Protein AF-A0A238FRB2-F1 (afdb_monomer_lite)

Organism: NCBI:txid269621

Sequence (85 aa):
MVWGGCLSGDRHGGGRSKGALSWSGYCNTFWVADRNQGVAYVLFTNSTPTYAHPRVFALWEKIEKDIFDGVLQGGKSSAIPQAAL

Secondary structure (DSSP, 8-state):
---SPEEP-TT-TT-PPTT-EEEEETTTEEEEEETTTTEEEEE-----S-TT-HHHHHHHHHHHHHHHHHHHHHTTS--------

Foldseek 3Di:
DDPAWDFDPPDDPLLADGRWTWDADQQRKIWIGHPVLRDTDIDDHNDDDDHPPVVSVVVVSVVSNCVNVCSVVCVPPDDDPDDDD

pLDDT: mean 79.47, std 16.85, range [35.22, 93.75]

InterPro domains:
  IPR012338 Beta-lactamase/transpeptidase-like [G3DSA:3.40.710.10] (1-73)
  IPR012338 Beta-lactamase/transpeptidase-like [SSF56601] (12-65)

Structure (mmCIF, N/CA/C/O backbone):
data_AF-A0A238FRB2-F1
#
_entry.id   AF-A0A238FRB2-F1
#
loop_
_atom_site.group_PDB
_atom_site.id
_atom_site.type_symbol
_atom_site.label_atom_id
_atom_site.label_alt_id
_atom_site.label_comp_id
_atom_site.label_asym_id
_atom_site.label_entity_id
_atom_site.label_seq_id
_atom_site.pdbx_PDB_ins_code
_atom_site.Cartn_x
_atom_site.Cartn_y
_atom_site.Cartn_z
_atom_site.occupancy
_atom_site.B_iso_or_equiv
_atom_site.auth_seq_id
_atom_site.auth_comp_id
_atom_site.auth_asym_id
_atom_site.auth_atom_id
_atom_site.pdbx_PDB_model_num
ATOM 1 N N . MET A 1 1 ? 15.588 12.608 -0.112 1.00 35.22 1 MET A N 1
ATOM 2 C CA . MET A 1 1 ? 15.662 11.327 0.621 1.00 35.22 1 MET A CA 1
ATOM 3 C C . MET A 1 1 ? 14.784 11.471 1.855 1.00 35.22 1 MET A C 1
ATOM 5 O O . MET A 1 1 ? 15.168 12.183 2.772 1.00 35.22 1 MET A O 1
ATOM 9 N N . VAL A 1 2 ? 13.558 10.947 1.823 1.00 38.25 2 VAL A N 1
ATOM 10 C CA . VAL A 1 2 ? 12.632 11.029 2.962 1.00 38.25 2 VAL A CA 1
ATOM 11 C C . VAL A 1 2 ? 12.803 9.747 3.779 1.00 38.25 2 VAL A C 1
ATOM 13 O O . VAL A 1 2 ? 12.447 8.661 3.328 1.00 38.25 2 VAL A O 1
ATOM 16 N N . TRP A 1 3 ? 13.413 9.883 4.956 1.00 51.53 3 TRP A N 1
ATOM 17 C CA . TRP A 1 3 ? 13.691 8.799 5.910 1.00 51.53 3 TRP A CA 1
ATOM 18 C C . TRP A 1 3 ? 12.490 8.454 6.813 1.00 51.53 3 TRP A C 1
ATOM 20 O O . TRP A 1 3 ? 12.639 7.709 7.774 1.00 51.53 3 TRP A O 1
ATOM 30 N N . GLY A 1 4 ? 11.304 9.001 6.533 1.00 62.16 4 GLY A N 1
ATOM 31 C CA . GLY A 1 4 ? 10.096 8.808 7.336 1.00 62.16 4 GLY A CA 1
ATOM 32 C C . GLY A 1 4 ? 8.896 8.455 6.468 1.00 62.16 4 GLY A C 1
ATOM 33 O O . GLY A 1 4 ? 8.799 8.891 5.325 1.00 62.16 4 GLY A O 1
ATOM 34 N N . GLY A 1 5 ? 7.982 7.639 6.986 1.00 77.38 5 GLY A N 1
ATOM 35 C CA . GLY A 1 5 ? 6.712 7.389 6.309 1.00 77.38 5 GLY A CA 1
ATOM 36 C C . GLY A 1 5 ? 5.907 8.678 6.090 1.00 77.38 5 GLY A C 1
ATOM 37 O O . GLY A 1 5 ? 6.086 9.673 6.791 1.00 77.38 5 GLY A O 1
ATOM 38 N N . CYS A 1 6 ? 5.002 8.651 5.121 1.00 86.81 6 CYS A N 1
ATOM 39 C CA . CYS A 1 6 ? 4.019 9.693 4.862 1.00 86.81 6 CYS A CA 1
ATOM 40 C C . CYS A 1 6 ? 2.691 9.342 5.541 1.00 86.81 6 CYS A C 1
ATOM 42 O O . CYS A 1 6 ? 2.269 8.182 5.537 1.00 86.81 6 CYS A O 1
ATOM 44 N N . LEU A 1 7 ? 2.006 10.356 6.072 1.00 89.50 7 LEU A N 1
ATOM 45 C CA . LEU A 1 7 ? 0.620 10.234 6.519 1.00 89.50 7 LEU A CA 1
ATOM 46 C C . LEU A 1 7 ? -0.327 10.577 5.368 1.00 89.50 7 LEU A C 1
ATOM 48 O O . LEU A 1 7 ? -0.130 11.561 4.656 1.00 89.50 7 LEU A O 1
ATOM 52 N N . SER A 1 8 ? -1.369 9.768 5.203 1.00 88.94 8 SER A N 1
ATOM 53 C CA . SER A 1 8 ? -2.385 9.979 4.171 1.00 88.94 8 SER A CA 1
ATOM 54 C C . SER A 1 8 ? -3.262 11.191 4.507 1.00 88.94 8 SER A C 1
ATOM 56 O O . SER A 1 8 ? -3.739 11.326 5.637 1.00 88.94 8 SER A O 1
ATOM 58 N N . GLY A 1 9 ? -3.479 12.072 3.527 1.00 84.88 9 GLY A N 1
ATOM 59 C CA . GLY A 1 9 ? -4.420 13.190 3.626 1.00 84.88 9 GLY A CA 1
ATOM 60 C C . GLY A 1 9 ? -5.882 12.753 3.490 1.00 84.88 9 GLY A C 1
ATOM 61 O O . GLY A 1 9 ? -6.185 11.568 3.344 1.00 84.88 9 GLY A O 1
ATOM 62 N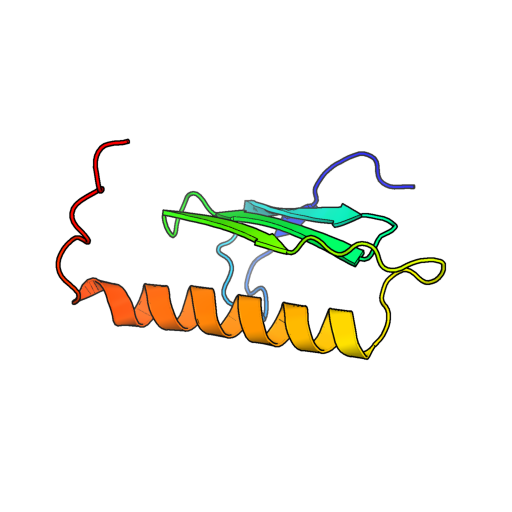 N . ASP A 1 10 ? -6.800 13.720 3.519 1.00 72.81 10 ASP A N 1
ATOM 63 C CA . ASP A 1 10 ? -8.208 13.453 3.219 1.00 72.81 10 ASP A CA 1
ATOM 64 C C . ASP A 1 10 ? -8.355 13.014 1.748 1.00 72.81 10 ASP A C 1
ATOM 66 O O . ASP A 1 10 ? -7.837 13.677 0.851 1.00 72.81 10 ASP A O 1
ATOM 70 N N . ARG A 1 11 ? -9.086 11.913 1.505 1.00 64.56 11 ARG A N 1
ATOM 71 C CA . ARG A 1 11 ? -9.367 11.327 0.173 1.00 64.56 11 ARG A CA 1
ATOM 72 C C . ARG A 1 11 ? -8.141 10.766 -0.566 1.00 64.56 11 ARG A C 1
ATOM 74 O O . ARG A 1 11 ? -7.869 11.132 -1.708 1.00 64.56 11 ARG A O 1
ATOM 81 N N . HIS A 1 12 ? -7.424 9.827 0.049 1.00 73.31 12 HIS A N 1
ATOM 82 C CA . HIS A 1 12 ? -6.433 9.033 -0.680 1.00 73.31 12 HIS A CA 1
ATOM 83 C C . HIS A 1 12 ? -7.118 8.086 -1.686 1.00 73.31 12 HIS A C 1
ATOM 85 O O . HIS A 1 12 ? -8.021 7.338 -1.316 1.00 73.31 12 HIS A O 1
ATOM 91 N N . GLY A 1 13 ? -6.682 8.101 -2.952 1.00 69.25 13 GLY A N 1
ATOM 92 C CA . GLY A 1 13 ? -7.315 7.340 -4.041 1.00 69.25 13 GLY A CA 1
ATOM 93 C C . GLY A 1 13 ? -7.310 5.816 -3.856 1.00 69.25 13 GLY A C 1
ATOM 94 O O . GLY A 1 13 ? -8.208 5.148 -4.356 1.00 69.25 13 GLY A O 1
ATOM 95 N N . GLY A 1 14 ? -6.354 5.279 -3.090 1.00 71.06 14 GLY A N 1
ATOM 96 C CA . GLY A 1 14 ? -6.255 3.851 -2.764 1.00 71.06 14 GLY A CA 1
ATOM 97 C C . GLY A 1 14 ? -7.197 3.365 -1.655 1.00 71.06 14 GLY A C 1
ATOM 98 O O . GLY A 1 14 ? -7.090 2.221 -1.238 1.00 71.06 14 GLY A O 1
ATOM 99 N N . GLY A 1 15 ? -8.088 4.215 -1.129 1.00 82.12 15 GLY A N 1
ATOM 100 C CA . GLY A 1 15 ? -9.056 3.819 -0.094 1.00 82.12 15 GLY A CA 1
ATOM 101 C C . GLY A 1 15 ? -8.528 3.868 1.344 1.00 82.12 15 GLY A C 1
ATOM 102 O O . GLY A 1 15 ? -9.268 3.565 2.275 1.00 82.12 15 GLY A O 1
ATOM 103 N N . ARG A 1 16 ? -7.277 4.299 1.557 1.00 88.12 16 ARG A N 1
ATOM 104 C CA . ARG A 1 16 ? -6.704 4.520 2.896 1.00 88.12 16 ARG A CA 1
ATOM 105 C C . ARG A 1 16 ? -7.459 5.600 3.669 1.00 88.12 16 ARG A C 1
ATOM 107 O O . ARG A 1 16 ? -7.839 6.635 3.113 1.00 88.12 16 ARG A O 1
ATOM 114 N N . SER A 1 17 ? -7.556 5.417 4.980 1.00 89.44 17 SER A N 1
ATOM 115 C CA . SER A 1 17 ? -8.070 6.438 5.887 1.00 89.44 17 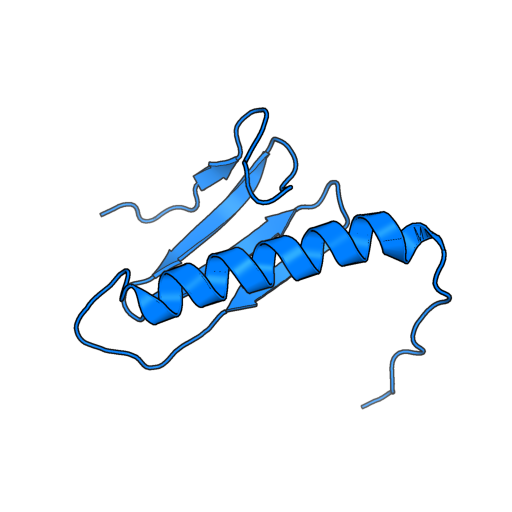SER A CA 1
ATOM 116 C C . SER A 1 17 ? -7.108 7.611 6.025 1.00 89.44 17 SER A C 1
ATOM 118 O O . SER A 1 17 ? -5.885 7.476 5.917 1.00 89.44 17 SER A O 1
ATOM 120 N N . LYS A 1 18 ? -7.666 8.772 6.375 1.00 91.38 18 LYS A N 1
ATOM 121 C CA . LYS A 1 18 ? -6.887 9.926 6.830 1.00 91.38 18 LYS A CA 1
ATOM 122 C C . LYS A 1 18 ? -5.968 9.511 7.984 1.00 91.38 18 LYS A C 1
ATOM 124 O O . LYS A 1 18 ? -6.416 8.890 8.949 1.00 91.38 18 LYS A O 1
ATOM 129 N N . GLY A 1 19 ? -4.694 9.881 7.894 1.00 90.38 19 GLY A N 1
ATOM 130 C CA . GLY A 1 19 ? -3.687 9.565 8.904 1.00 90.38 19 GLY A CA 1
ATOM 131 C C . GLY A 1 19 ? -3.118 8.146 8.828 1.00 90.38 19 GLY A C 1
ATOM 132 O O . GLY A 1 19 ? -2.334 7.782 9.700 1.00 90.38 19 GLY A O 1
ATOM 133 N N . ALA A 1 20 ? -3.459 7.349 7.806 1.00 91.50 20 ALA A N 1
ATOM 134 C CA . ALA A 1 20 ? -2.780 6.078 7.559 1.00 91.50 20 ALA A CA 1
ATOM 135 C C . ALA A 1 20 ? -1.303 6.320 7.216 1.00 91.50 20 ALA A C 1
ATOM 137 O O . ALA A 1 20 ? -0.992 7.173 6.374 1.00 91.50 20 ALA A O 1
ATOM 138 N N . LEU A 1 21 ? -0.408 5.570 7.860 1.00 93.75 21 LEU A N 1
ATOM 139 C CA . LEU A 1 21 ? 1.035 5.672 7.667 1.00 93.75 21 LEU A CA 1
ATOM 140 C C . LEU A 1 21 ? 1.454 4.796 6.488 1.00 93.75 21 LEU A C 1
ATOM 142 O O . LEU A 1 21 ? 1.019 3.654 6.382 1.00 93.75 21 LEU A O 1
ATOM 146 N N . SER A 1 22 ? 2.299 5.314 5.605 1.00 92.62 22 SER A N 1
ATOM 147 C CA . SER A 1 22 ? 2.775 4.576 4.433 1.00 92.62 22 SER A CA 1
ATOM 148 C C . SER A 1 22 ? 4.201 4.952 4.065 1.00 92.62 22 SER A C 1
ATOM 150 O O . SER A 1 22 ? 4.656 6.046 4.391 1.00 92.62 22 SER A O 1
ATOM 152 N N . TRP A 1 23 ? 4.917 4.076 3.369 1.00 92.12 23 TRP A N 1
ATOM 153 C CA . TRP A 1 23 ? 6.241 4.388 2.830 1.00 92.12 23 TRP A CA 1
ATOM 154 C C . TRP A 1 23 ? 6.569 3.512 1.624 1.00 92.12 23 TRP A C 1
ATOM 156 O O . TRP A 1 23 ? 5.961 2.462 1.404 1.00 92.12 23 TRP A O 1
ATOM 166 N N . SER A 1 24 ? 7.566 3.952 0.863 1.00 87.94 24 SER A N 1
ATOM 167 C CA . SER A 1 24 ? 8.063 3.294 -0.337 1.00 87.94 24 SER A CA 1
ATOM 168 C C . SER A 1 24 ? 9.594 3.239 -0.339 1.00 87.94 24 SER A C 1
ATOM 170 O O . SER A 1 24 ? 10.249 4.258 -0.114 1.00 87.94 24 SER A O 1
ATOM 172 N N . GLY A 1 25 ? 10.161 2.071 -0.631 1.00 88.00 25 GLY A N 1
ATOM 173 C CA . GLY A 1 25 ? 11.594 1.796 -0.614 1.00 88.00 25 GLY A CA 1
ATOM 174 C C . GLY A 1 25 ? 12.193 1.543 -1.992 1.00 88.00 25 GLY A C 1
ATOM 175 O O . GLY A 1 25 ? 11.492 1.216 -2.947 1.00 88.00 25 GLY A O 1
ATOM 176 N N . TYR A 1 26 ? 13.522 1.655 -2.068 1.00 85.06 26 TYR A N 1
ATOM 177 C CA . TYR A 1 26 ? 14.307 1.598 -3.307 1.00 85.06 26 TYR A CA 1
ATOM 178 C C . TYR A 1 26 ? 14.016 0.365 -4.179 1.00 85.06 26 TYR A C 1
ATOM 180 O O . TYR A 1 26 ? 13.827 0.498 -5.385 1.00 85.06 26 TYR A O 1
ATOM 188 N N . CYS A 1 27 ? 13.877 -0.816 -3.572 1.00 88.38 27 CYS A N 1
ATOM 189 C CA . CYS A 1 27 ? 13.579 -2.073 -4.269 1.00 88.38 27 CYS A CA 1
ATOM 190 C C . CYS A 1 27 ? 12.081 -2.256 -4.587 1.00 88.38 27 CYS A C 1
ATOM 192 O O . CYS A 1 27 ? 11.574 -3.373 -4.569 1.00 88.38 27 CYS A O 1
ATOM 194 N N . ASN A 1 28 ? 11.344 -1.171 -4.850 1.00 89.12 28 ASN A N 1
ATOM 195 C CA . ASN A 1 28 ? 9.888 -1.189 -5.046 1.00 89.12 28 ASN A CA 1
ATOM 196 C C . ASN A 1 28 ? 9.136 -1.864 -3.880 1.00 89.12 28 ASN A C 1
ATOM 198 O O . ASN A 1 28 ? 8.170 -2.600 -4.078 1.00 89.12 28 ASN A O 1
ATOM 202 N N . THR A 1 29 ? 9.613 -1.640 -2.656 1.00 90.62 29 THR A N 1
ATOM 203 C CA . THR A 1 29 ? 8.913 -2.058 -1.441 1.00 90.62 29 THR A CA 1
ATOM 204 C C . THR A 1 29 ? 7.877 -1.006 -1.089 1.00 90.62 29 THR A C 1
ATOM 206 O O . THR A 1 29 ? 8.221 0.169 -1.048 1.00 90.62 29 THR A O 1
ATOM 209 N N . PHE A 1 30 ? 6.654 -1.399 -0.765 1.00 92.00 30 PHE A N 1
ATOM 210 C CA . PH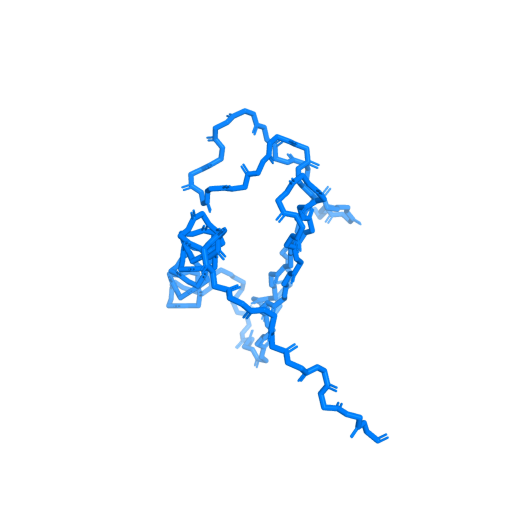E A 1 30 ? 5.612 -0.482 -0.308 1.00 92.00 30 PHE A CA 1
ATOM 211 C C . PHE A 1 30 ? 4.946 -1.059 0.929 1.00 92.00 30 PHE A C 1
ATOM 213 O O . PHE A 1 30 ? 4.574 -2.229 0.922 1.00 92.00 30 PHE A O 1
ATOM 220 N N . TRP A 1 31 ? 4.777 -0.267 1.982 1.00 92.81 31 TRP A N 1
ATOM 221 C CA . TRP A 1 31 ? 4.031 -0.700 3.161 1.00 92.81 31 TRP A CA 1
ATOM 222 C C . TRP A 1 31 ? 3.061 0.371 3.629 1.00 92.81 31 TRP A C 1
ATOM 224 O O . TRP A 1 31 ? 3.284 1.567 3.423 1.00 92.81 31 TRP A O 1
ATOM 234 N N . VAL A 1 32 ? 1.976 -0.084 4.252 1.00 93.75 32 VAL A N 1
ATOM 235 C CA . VAL A 1 32 ? 0.896 0.751 4.778 1.00 93.75 32 VAL A CA 1
ATOM 236 C C . VAL A 1 32 ? 0.434 0.191 6.116 1.00 93.75 32 VAL A C 1
ATOM 238 O O . VAL A 1 32 ? 0.324 -1.023 6.284 1.00 93.75 32 VAL A O 1
ATOM 241 N N . ALA A 1 33 ? 0.129 1.086 7.050 1.00 93.38 33 ALA A N 1
ATOM 242 C CA . ALA A 1 33 ? -0.547 0.797 8.303 1.00 93.38 33 ALA A CA 1
ATOM 243 C C . ALA A 1 33 ? -1.719 1.778 8.489 1.00 93.38 33 ALA A C 1
ATOM 245 O O . ALA A 1 33 ? -1.526 2.971 8.745 1.00 93.38 33 ALA A O 1
ATOM 246 N N . ASP A 1 34 ? -2.940 1.263 8.362 1.00 92.88 34 ASP A N 1
ATOM 247 C CA . ASP A 1 34 ? -4.194 1.978 8.580 1.00 92.88 34 ASP A CA 1
ATOM 248 C C . ASP A 1 34 ? -4.923 1.403 9.803 1.00 92.88 34 ASP A C 1
ATOM 250 O O . ASP A 1 34 ? -5.671 0.426 9.731 1.00 92.88 34 ASP A O 1
ATOM 254 N N . ARG A 1 35 ? -4.724 2.060 10.949 1.00 91.06 35 ARG A N 1
ATOM 255 C CA . ARG A 1 35 ? -5.379 1.700 12.214 1.00 91.06 35 ARG A CA 1
ATOM 256 C C . ARG A 1 35 ? -6.895 1.902 12.211 1.00 91.06 35 ARG A C 1
ATOM 258 O O . ARG A 1 35 ? -7.565 1.296 13.037 1.00 91.06 35 ARG A O 1
ATOM 265 N N . ASN A 1 36 ? -7.427 2.772 11.352 1.00 90.31 36 ASN A N 1
ATOM 266 C CA . ASN A 1 36 ? -8.855 3.093 11.348 1.00 90.31 36 ASN A CA 1
ATOM 267 C C . ASN A 1 36 ? -9.652 1.995 10.642 1.00 90.31 36 ASN A C 1
ATOM 269 O O . ASN A 1 36 ? -10.774 1.704 11.040 1.00 90.31 36 ASN A O 1
ATOM 273 N N . GLN A 1 37 ? -9.047 1.365 9.632 1.00 87.81 37 GLN A N 1
ATOM 274 C CA . GLN A 1 37 ? -9.626 0.220 8.923 1.00 87.81 37 GLN A CA 1
ATOM 275 C C . GLN A 1 37 ? -9.109 -1.132 9.433 1.00 87.81 37 GLN A C 1
ATOM 277 O O . GLN A 1 37 ? -9.603 -2.170 9.005 1.00 87.81 37 GLN A O 1
ATOM 282 N N . GLY A 1 38 ? -8.131 -1.140 10.346 1.00 89.44 38 GLY A N 1
ATOM 283 C CA . GLY A 1 38 ? -7.538 -2.371 10.875 1.00 89.44 38 GLY A CA 1
ATOM 284 C C . GLY A 1 38 ? -6.689 -3.120 9.846 1.00 89.44 38 GLY A C 1
ATOM 285 O O . GLY A 1 38 ? -6.598 -4.343 9.897 1.00 89.44 38 GLY A O 1
ATOM 286 N N . VAL A 1 39 ? -6.081 -2.396 8.903 1.00 90.69 39 VAL A N 1
ATOM 287 C CA . VAL A 1 39 ? -5.327 -2.967 7.782 1.00 90.69 39 VAL A CA 1
ATOM 288 C C . VAL A 1 39 ? -3.854 -2.616 7.916 1.00 90.69 39 VAL A C 1
ATOM 290 O O . VAL A 1 39 ? -3.492 -1.451 8.075 1.00 90.69 39 VAL A O 1
ATOM 293 N N . ALA A 1 40 ? -2.988 -3.612 7.781 1.00 92.81 40 ALA A N 1
ATOM 294 C CA . ALA A 1 40 ? -1.564 -3.406 7.569 1.00 92.81 40 ALA A CA 1
ATOM 295 C C . ALA A 1 40 ? -1.073 -4.376 6.496 1.00 92.81 40 ALA A C 1
ATOM 297 O O . ALA A 1 40 ? -1.423 -5.556 6.525 1.00 92.81 40 ALA A O 1
ATOM 298 N N . TYR A 1 41 ? -0.273 -3.888 5.551 1.00 93.31 41 TYR A N 1
ATOM 299 C CA . TYR A 1 41 ? 0.291 -4.735 4.504 1.00 93.31 41 TYR A CA 1
ATOM 300 C C . TYR A 1 41 ? 1.657 -4.236 4.037 1.00 93.31 41 TYR A C 1
ATOM 302 O O . TYR A 1 41 ? 2.012 -3.065 4.192 1.00 93.31 41 TYR A O 1
ATOM 310 N N . VAL A 1 42 ? 2.412 -5.151 3.431 1.00 93.75 42 VAL A N 1
ATOM 311 C CA . VAL A 1 42 ? 3.669 -4.866 2.744 1.00 93.75 42 VAL A CA 1
ATOM 312 C C . VAL A 1 42 ? 3.700 -5.607 1.411 1.00 93.75 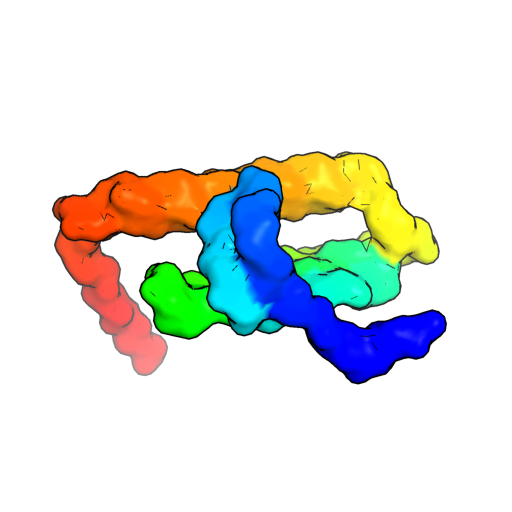42 VAL A C 1
ATOM 314 O O . VAL A 1 42 ? 3.453 -6.808 1.350 1.00 93.75 42 VAL A O 1
ATOM 317 N N . LEU A 1 43 ? 4.016 -4.888 0.338 1.00 92.81 43 LEU A N 1
ATOM 318 C CA . LEU A 1 43 ? 4.455 -5.458 -0.927 1.00 92.81 43 LEU A CA 1
ATOM 319 C C . LEU A 1 43 ? 5.974 -5.354 -0.974 1.00 92.81 43 LEU A C 1
ATOM 321 O O . LEU A 1 43 ? 6.528 -4.255 -0.947 1.00 92.81 43 LEU A O 1
ATOM 325 N N . PHE A 1 44 ? 6.647 -6.495 -1.042 1.00 91.44 44 PHE A N 1
ATOM 326 C CA . PHE A 1 44 ? 8.099 -6.564 -1.095 1.00 91.44 44 PHE A CA 1
ATOM 327 C C . PHE A 1 44 ? 8.536 -7.189 -2.416 1.00 91.44 44 PHE A C 1
ATOM 329 O O . PHE A 1 44 ? 8.042 -8.250 -2.794 1.00 91.44 44 PHE A O 1
ATOM 336 N N . THR A 1 45 ? 9.466 -6.541 -3.117 1.00 90.06 45 THR A N 1
ATOM 337 C CA . THR A 1 45 ? 10.072 -7.099 -4.328 1.00 90.06 45 THR A CA 1
ATOM 338 C C . THR A 1 45 ? 11.589 -6.992 -4.253 1.00 90.06 45 THR A C 1
ATOM 340 O O . THR A 1 45 ? 12.123 -6.078 -3.631 1.00 90.06 45 THR A O 1
ATOM 343 N N . ASN A 1 46 ? 12.285 -7.899 -4.935 1.00 88.81 46 ASN A N 1
ATOM 344 C CA . ASN A 1 46 ? 13.739 -7.846 -5.104 1.00 88.81 46 ASN A CA 1
ATOM 345 C C . ASN A 1 46 ? 14.095 -7.292 -6.490 1.00 88.81 46 ASN A C 1
ATOM 347 O O . ASN A 1 46 ? 14.923 -7.856 -7.198 1.00 88.81 46 ASN A O 1
ATOM 351 N N . SER A 1 47 ? 13.412 -6.223 -6.911 1.00 84.31 47 SER A N 1
ATOM 352 C CA . SER A 1 47 ? 13.606 -5.611 -8.226 1.00 84.31 47 SER A CA 1
ATOM 353 C C . SER A 1 47 ? 14.513 -4.387 -8.127 1.00 84.31 47 SER A C 1
ATOM 355 O O . SER A 1 47 ? 14.146 -3.383 -7.514 1.00 84.31 47 SER A O 1
ATOM 357 N N . THR A 1 48 ? 15.668 -4.460 -8.784 1.00 83.75 48 THR A N 1
ATOM 358 C CA . THR A 1 48 ? 16.651 -3.379 -8.959 1.00 83.75 48 THR A CA 1
ATOM 359 C C . THR A 1 48 ? 16.963 -3.2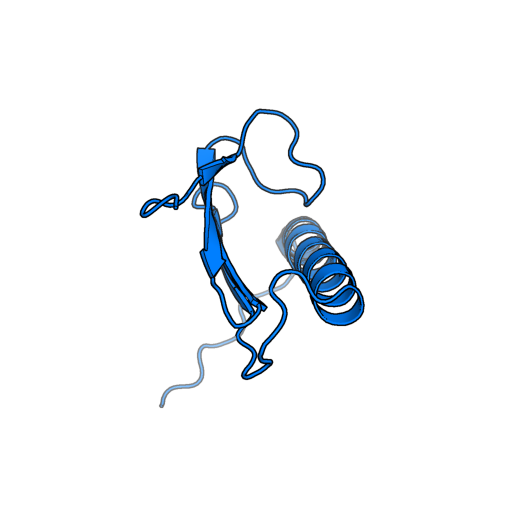18 -10.458 1.00 83.75 48 THR A C 1
ATOM 361 O O . THR A 1 48 ? 16.748 -4.166 -11.216 1.00 83.75 48 THR A O 1
ATOM 364 N N . PRO A 1 49 ? 17.416 -2.041 -10.947 1.00 70.94 49 PRO A N 1
ATOM 365 C CA . PRO A 1 49 ? 17.849 -0.844 -10.210 1.00 70.94 49 PRO A CA 1
ATOM 366 C C . PRO A 1 49 ? 16.802 0.284 -10.113 1.00 70.94 49 PRO A C 1
ATOM 368 O O . PRO A 1 49 ? 17.071 1.320 -9.509 1.00 70.94 49 PRO A O 1
ATOM 371 N N . THR A 1 50 ? 15.629 0.131 -10.732 1.00 79.06 50 THR A N 1
ATOM 372 C CA . THR A 1 50 ? 14.675 1.237 -10.908 1.00 79.06 50 THR A CA 1
ATOM 373 C C . THR A 1 50 ? 13.571 1.213 -9.851 1.00 79.06 50 THR A C 1
ATOM 375 O O . THR A 1 50 ? 12.729 0.312 -9.837 1.00 79.06 50 THR A O 1
ATOM 378 N N . TYR A 1 51 ? 13.558 2.231 -8.987 1.00 80.81 51 TYR A N 1
ATOM 379 C CA . TYR A 1 51 ? 12.411 2.560 -8.138 1.00 80.81 51 TYR A CA 1
ATOM 380 C C . TYR A 1 51 ? 11.214 3.001 -8.995 1.00 80.81 51 TYR A C 1
ATOM 382 O O . TYR A 1 51 ? 11.401 3.631 -10.035 1.00 80.81 51 TYR A O 1
ATOM 390 N N . ALA A 1 52 ? 9.995 2.698 -8.543 1.00 78.44 52 ALA A N 1
ATOM 391 C CA . ALA A 1 52 ? 8.750 2.952 -9.267 1.00 78.44 52 ALA A CA 1
ATOM 392 C C . ALA A 1 52 ? 8.727 2.313 -10.668 1.00 78.44 52 ALA A C 1
ATOM 394 O O . ALA A 1 52 ? 8.262 2.911 -11.639 1.00 78.44 52 ALA A O 1
ATOM 395 N N . HIS A 1 53 ? 9.218 1.073 -10.782 1.00 89.06 53 HIS A N 1
ATOM 396 C CA . HIS A 1 53 ? 9.096 0.313 -12.022 1.00 89.06 53 HIS A CA 1
ATOM 397 C C . HIS A 1 53 ? 7.604 0.227 -12.417 1.00 89.06 53 HIS A C 1
ATOM 399 O O . HIS A 1 53 ? 6.817 -0.301 -11.625 1.00 89.06 53 HIS A O 1
ATOM 405 N N . PRO A 1 54 ? 7.186 0.669 -13.622 1.00 90.31 54 PRO A N 1
ATOM 406 C CA . PRO A 1 54 ? 5.771 0.903 -13.938 1.00 90.31 54 PRO A CA 1
ATOM 407 C C . PRO A 1 54 ? 4.857 -0.298 -13.686 1.00 90.31 54 PRO A C 1
ATOM 409 O O . PRO A 1 54 ? 3.760 -0.158 -13.158 1.00 90.31 54 PRO A O 1
ATOM 412 N N . ARG A 1 55 ? 5.333 -1.510 -14.001 1.00 90.81 55 ARG A N 1
ATOM 413 C CA . ARG A 1 55 ? 4.572 -2.748 -13.759 1.00 90.81 55 ARG A CA 1
ATOM 414 C C . ARG A 1 55 ? 4.401 -3.064 -12.273 1.00 90.81 55 ARG A C 1
ATOM 416 O O . ARG A 1 55 ? 3.359 -3.578 -11.888 1.00 90.81 55 ARG A O 1
ATOM 423 N N . VAL A 1 56 ? 5.417 -2.779 -11.457 1.00 91.31 56 VAL A N 1
ATOM 424 C CA . VAL A 1 56 ? 5.366 -3.034 -10.010 1.00 91.31 56 VAL A CA 1
ATOM 425 C C . VAL A 1 56 ? 4.478 -1.993 -9.341 1.00 91.31 56 VAL A C 1
ATOM 427 O O . VAL A 1 56 ? 3.682 -2.338 -8.479 1.00 91.31 56 VAL A O 1
ATOM 430 N N . PHE A 1 57 ? 4.560 -0.742 -9.794 1.00 90.31 57 PHE A N 1
ATOM 431 C CA . PHE A 1 57 ? 3.704 0.331 -9.309 1.00 90.31 57 PHE A CA 1
ATOM 432 C C . PHE A 1 57 ? 2.224 0.077 -9.633 1.00 90.31 57 PHE A C 1
ATOM 434 O O . PHE A 1 57 ? 1.397 0.097 -8.729 1.00 90.31 57 PHE A O 1
ATOM 441 N N . ALA A 1 58 ? 1.896 -0.286 -10.878 1.00 92.19 58 ALA A N 1
ATOM 442 C CA . ALA A 1 58 ? 0.525 -0.637 -11.262 1.00 92.19 58 ALA A CA 1
ATOM 443 C C . ALA A 1 58 ? -0.005 -1.869 -10.503 1.00 92.19 58 ALA A C 1
ATOM 445 O O . ALA A 1 58 ? -1.174 -1.926 -10.121 1.00 92.19 58 ALA A O 1
ATOM 446 N N . LEU A 1 59 ? 0.859 -2.862 -10.256 1.00 92.12 59 LEU A N 1
ATOM 447 C CA . LEU A 1 59 ? 0.510 -4.017 -9.430 1.00 92.12 59 LEU A CA 1
ATOM 448 C C . LEU A 1 59 ? 0.220 -3.602 -7.983 1.00 92.12 59 LEU A C 1
ATOM 450 O O . LEU A 1 59 ? -0.757 -4.068 -7.404 1.00 92.12 59 LEU A O 1
ATOM 454 N N . TRP A 1 60 ? 1.048 -2.730 -7.408 1.00 92.06 60 TRP A N 1
ATOM 455 C CA . TRP A 1 60 ? 0.848 -2.201 -6.063 1.00 92.06 60 TRP A CA 1
ATOM 456 C C . TRP A 1 60 ? -0.472 -1.438 -5.931 1.00 92.06 60 TRP A C 1
ATOM 458 O O . TRP A 1 60 ? -1.223 -1.727 -5.003 1.00 92.06 60 TRP A O 1
ATOM 468 N N . GLU A 1 61 ? -0.791 -0.537 -6.867 1.00 91.44 61 GLU A N 1
ATOM 469 C CA . GLU A 1 61 ? -2.065 0.199 -6.876 1.00 91.44 61 GLU A CA 1
ATOM 470 C C . GLU A 1 61 ? -3.265 -0.753 -6.923 1.00 91.44 61 GLU A C 1
ATOM 472 O O . GLU A 1 61 ? -4.244 -0.571 -6.198 1.00 91.44 61 GLU A O 1
ATOM 477 N N . LYS A 1 62 ? -3.175 -1.811 -7.740 1.00 92.38 62 LYS A N 1
ATOM 478 C CA . LYS A 1 62 ? -4.221 -2.834 -7.825 1.00 92.38 62 LYS A CA 1
ATOM 479 C C . LYS A 1 62 ? -4.363 -3.620 -6.520 1.00 92.38 62 LYS A C 1
ATOM 481 O O . LYS A 1 62 ? -5.478 -3.778 -6.041 1.00 92.38 62 LYS A O 1
ATOM 486 N N . ILE A 1 63 ? -3.258 -4.105 -5.948 1.00 92.25 63 ILE A N 1
ATOM 487 C CA . ILE A 1 63 ? -3.271 -4.852 -4.679 1.00 92.25 63 ILE A CA 1
ATOM 488 C C . ILE A 1 63 ? -3.853 -3.991 -3.563 1.00 92.25 63 ILE A C 1
ATOM 490 O O . ILE A 1 63 ? -4.686 -4.463 -2.798 1.00 92.25 63 ILE A O 1
ATOM 494 N N . GLU A 1 64 ? -3.425 -2.734 -3.473 1.00 92.00 64 GLU A N 1
ATOM 495 C CA . GLU A 1 64 ? -3.946 -1.795 -2.491 1.00 92.00 64 GLU A CA 1
ATOM 496 C C . GLU A 1 64 ? -5.463 -1.655 -2.607 1.00 92.00 64 GLU A C 1
ATOM 498 O O . GLU A 1 64 ? -6.182 -1.835 -1.622 1.00 92.00 64 GLU A O 1
ATOM 503 N N . LYS A 1 65 ? -5.943 -1.384 -3.822 1.00 91.06 65 LYS A N 1
ATOM 504 C CA . LYS A 1 65 ? -7.370 -1.262 -4.089 1.00 91.06 65 LYS A CA 1
ATOM 505 C C . LYS A 1 65 ? -8.123 -2.537 -3.712 1.00 91.06 65 LYS A C 1
ATOM 507 O O . LYS A 1 65 ? -9.130 -2.448 -3.020 1.00 91.06 65 LYS A O 1
ATOM 512 N N . ASP A 1 66 ? -7.612 -3.703 -4.103 1.00 90.88 66 ASP A N 1
ATOM 513 C CA . ASP A 1 66 ? -8.232 -4.997 -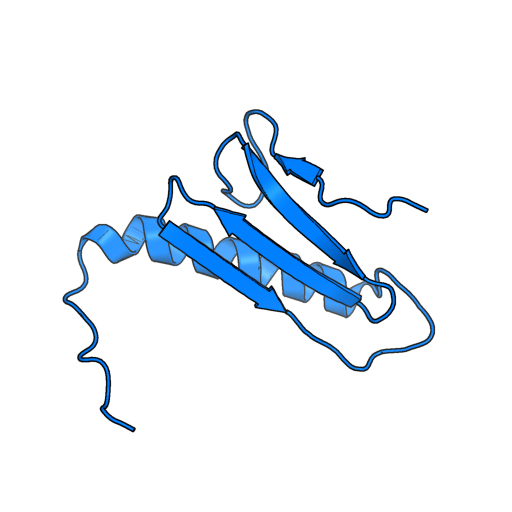3.810 1.00 90.88 66 ASP A CA 1
ATOM 514 C C . ASP A 1 66 ? -8.298 -5.265 -2.287 1.00 90.88 66 ASP A C 1
ATOM 516 O O . ASP A 1 66 ? -9.309 -5.767 -1.796 1.00 90.88 66 ASP A O 1
ATOM 520 N N . ILE A 1 67 ? -7.263 -4.891 -1.520 1.00 90.88 67 ILE A N 1
ATOM 521 C CA . ILE A 1 67 ? -7.244 -5.019 -0.051 1.00 90.88 67 ILE A CA 1
ATOM 522 C C . ILE A 1 67 ? -8.321 -4.136 0.583 1.00 90.88 67 ILE A C 1
ATOM 524 O O . ILE A 1 67 ? -9.129 -4.632 1.368 1.00 90.88 67 ILE A O 1
ATOM 528 N N . PHE A 1 68 ? -8.345 -2.838 0.268 1.00 88.25 68 PHE A N 1
ATOM 529 C CA . PHE A 1 68 ? -9.295 -1.920 0.900 1.00 88.25 68 PHE A CA 1
ATOM 530 C C . PHE A 1 68 ? -10.733 -2.164 0.427 1.00 88.25 68 PHE A C 1
ATOM 532 O O . PHE A 1 68 ? -11.639 -2.180 1.258 1.00 88.25 68 PHE A O 1
ATOM 539 N N . ASP A 1 69 ? -10.960 -2.460 -0.856 1.00 87.75 69 ASP A N 1
ATOM 540 C CA . ASP A 1 69 ? -12.284 -2.857 -1.356 1.00 87.75 69 ASP A CA 1
ATOM 541 C C . ASP A 1 69 ? -12.751 -4.159 -0.677 1.00 87.75 69 ASP A C 1
ATOM 543 O O . ASP A 1 69 ? -13.909 -4.267 -0.268 1.00 87.75 69 ASP A O 1
ATOM 547 N N . GLY A 1 70 ? -11.847 -5.129 -0.495 1.00 84.06 70 GLY A N 1
ATOM 548 C CA . GLY A 1 70 ? -12.117 -6.377 0.215 1.00 84.06 70 GLY A CA 1
ATOM 549 C C . GLY A 1 70 ? -12.439 -6.175 1.696 1.00 84.06 70 GLY A C 1
ATOM 550 O O . GLY A 1 70 ? -13.335 -6.831 2.214 1.00 84.06 70 GLY A O 1
ATOM 551 N N . VAL A 1 71 ? -11.780 -5.239 2.379 1.00 73.00 71 VAL A N 1
ATOM 552 C CA . VAL A 1 71 ? -12.067 -4.890 3.784 1.00 73.00 71 VAL A CA 1
ATOM 553 C C . VAL A 1 71 ? -13.423 -4.198 3.915 1.00 73.00 71 VAL A C 1
ATOM 555 O O . VAL A 1 71 ? -14.211 -4.551 4.796 1.00 73.00 71 VAL A O 1
ATOM 558 N N . LEU A 1 72 ? -13.747 -3.284 2.997 1.00 66.12 72 LEU A N 1
ATOM 559 C CA . LEU A 1 72 ? -15.056 -2.626 2.938 1.00 66.12 72 LEU A CA 1
ATOM 560 C C . LEU A 1 72 ? -16.196 -3.625 2.670 1.00 66.12 72 LEU A C 1
ATOM 562 O O . LEU A 1 72 ? -17.301 -3.460 3.187 1.00 66.12 72 LEU A O 1
ATOM 566 N N . GLN A 1 73 ? -15.933 -4.681 1.899 1.00 62.88 73 GLN A N 1
ATOM 567 C CA . GLN A 1 73 ? -16.888 -5.768 1.645 1.00 62.88 73 GLN A CA 1
ATOM 568 C C . GLN A 1 73 ? -16.902 -6.820 2.773 1.00 62.88 73 GLN A C 1
ATOM 570 O O . GLN A 1 73 ? -17.938 -7.420 3.070 1.00 62.88 73 GLN A O 1
ATOM 575 N N . GLY A 1 74 ? -15.755 -7.019 3.423 1.00 53.84 74 GLY A N 1
ATOM 576 C CA . GLY A 1 74 ? -15.446 -8.064 4.398 1.00 53.84 74 GLY A CA 1
ATOM 577 C C . GLY A 1 74 ? -16.007 -7.840 5.798 1.00 53.84 74 GLY A C 1
ATOM 578 O O . GLY A 1 74 ? -15.999 -8.776 6.593 1.00 53.84 74 GLY A O 1
ATOM 579 N N . GLY A 1 75 ? -16.625 -6.687 6.077 1.00 52.66 75 GLY A N 1
ATOM 580 C CA . GLY A 1 75 ? -17.453 -6.479 7.277 1.00 52.66 75 GLY A CA 1
ATOM 581 C C . GLY A 1 75 ? -18.628 -7.467 7.430 1.00 52.66 75 GLY A C 1
ATOM 582 O O . GLY A 1 75 ? -19.361 -7.397 8.412 1.00 52.66 75 GLY A O 1
ATOM 583 N N . LYS A 1 76 ? -18.818 -8.390 6.473 1.00 49.34 76 LYS A N 1
ATOM 584 C CA . LYS A 1 76 ? -19.785 -9.500 6.510 1.00 49.34 76 LYS A CA 1
ATOM 585 C C . LYS A 1 76 ? -19.164 -10.908 6.525 1.00 49.34 76 LYS A C 1
ATOM 587 O O . LYS A 1 76 ? -19.925 -11.870 6.564 1.00 49.34 76 LYS A O 1
ATOM 592 N N . SER A 1 77 ? -17.838 -11.069 6.485 1.00 47.25 77 SER A N 1
ATOM 593 C CA . SER A 1 77 ? -17.213 -12.399 6.419 1.00 47.25 77 SER A CA 1
ATOM 594 C C . SER A 1 77 ? -16.650 -12.824 7.773 1.00 47.25 77 SER A C 1
ATOM 596 O O . SER A 1 77 ? -15.794 -12.158 8.350 1.00 47.25 77 SER A O 1
ATOM 598 N N . SER A 1 78 ? -17.154 -13.954 8.264 1.00 46.84 78 SER A N 1
ATOM 599 C CA . SER A 1 78 ? -16.753 -14.632 9.496 1.00 46.84 78 SER A CA 1
ATOM 600 C C . SER A 1 78 ? -15.240 -14.833 9.601 1.00 46.84 78 SER A C 1
ATOM 602 O O . SER A 1 78 ? -14.576 -15.130 8.608 1.00 46.84 78 SER A O 1
ATOM 604 N N . ALA A 1 79 ? -14.739 -14.712 10.833 1.00 47.97 79 ALA A N 1
ATOM 605 C CA . ALA A 1 79 ? -13.348 -14.881 11.227 1.00 47.97 79 ALA A CA 1
ATOM 606 C C . ALA A 1 79 ? -12.676 -16.095 10.563 1.00 47.97 79 ALA A C 1
ATOM 608 O O . ALA A 1 79 ? -13.175 -17.217 10.641 1.00 47.97 79 ALA A O 1
ATOM 609 N N . ILE A 1 80 ? -11.512 -15.863 9.956 1.00 54.88 80 ILE A N 1
ATOM 610 C CA . ILE A 1 80 ? -10.585 -16.929 9.581 1.00 54.88 80 ILE A CA 1
ATOM 611 C C . ILE A 1 80 ? -10.003 -17.466 10.897 1.00 54.88 80 ILE A C 1
ATOM 613 O O . ILE A 1 80 ? -9.379 -16.684 11.621 1.00 54.88 80 ILE A O 1
ATOM 617 N N . PRO A 1 81 ? -10.202 -18.746 11.260 1.00 48.03 81 PRO A N 1
ATOM 618 C CA . PRO A 1 81 ? -9.548 -19.300 12.433 1.00 48.03 81 PRO A CA 1
ATOM 619 C C . PRO A 1 81 ? -8.037 -19.235 12.215 1.00 48.03 81 PRO A C 1
ATOM 621 O O . PRO A 1 81 ? -7.507 -19.768 11.240 1.00 48.03 81 PRO A O 1
ATOM 624 N N . GLN A 1 82 ? -7.360 -18.527 13.116 1.00 47.91 82 GLN A N 1
ATOM 625 C CA . GLN A 1 82 ? -5.912 -18.425 13.148 1.00 47.91 82 GLN A CA 1
ATOM 626 C C . GLN A 1 82 ? -5.349 -19.837 13.318 1.00 47.91 82 GLN A C 1
ATOM 628 O O . GLN A 1 82 ? -5.493 -20.444 14.378 1.00 47.91 82 GLN A O 1
ATOM 633 N N . ALA A 1 83 ? -4.771 -20.389 12.250 1.00 46.69 83 ALA A N 1
ATOM 634 C CA . ALA A 1 83 ? -4.091 -21.669 12.324 1.00 46.69 83 ALA A CA 1
ATOM 635 C C . ALA A 1 83 ? -2.912 -21.518 13.292 1.00 46.69 83 ALA A C 1
ATOM 637 O O . ALA A 1 83 ? -2.034 -20.677 13.084 1.00 46.69 83 ALA A O 1
ATOM 638 N N . ALA A 1 84 ? -2.955 -22.291 14.376 1.00 45.81 84 ALA A N 1
ATOM 639 C CA . ALA A 1 84 ? -1.854 -22.426 15.310 1.00 45.81 84 ALA A CA 1
ATOM 640 C C . ALA A 1 84 ? -0.625 -22.942 14.550 1.00 45.81 84 ALA A C 1
ATOM 642 O O . ALA A 1 84 ? -0.713 -23.952 13.846 1.00 45.81 84 ALA A O 1
ATOM 643 N N . LEU A 1 85 ? 0.477 -22.201 14.664 1.00 41.62 85 LEU A N 1
ATOM 644 C CA . LEU A 1 85 ? 1.817 -22.678 14.334 1.00 41.62 85 LEU A CA 1
ATOM 645 C C . LEU A 1 85 ? 2.295 -23.651 15.413 1.00 41.62 85 LEU A C 1
ATOM 647 O O . LEU A 1 85 ? 1.986 -23.390 16.599 1.00 41.62 85 LEU A O 1
#

Radius of gyration: 14.32 Å; chains: 1; bounding box: 38×36×29 Å